Protein AF-A0A409V6E2-F1 (afdb_monomer)

Secondary structure (DSSP, 8-state):
-------GGG--HHHHHHHHHHTT-GGGHHHHHHTT--HHHHTT--TTT--

Structure (mmCIF, N/CA/C/O backbone):
data_AF-A0A409V6E2-F1
#
_entry.id   AF-A0A409V6E2-F1
#
loop_
_atom_site.group_PDB
_atom_site.id
_atom_site.type_symbol
_atom_site.label_atom_id
_atom_site.label_alt_id
_atom_site.label_comp_id
_atom_site.label_asym_id
_atom_site.label_entity_id
_atom_site.label_seq_id
_atom_site.pdbx_PDB_ins_code
_atom_site.Cartn_x
_atom_site.Cartn_y
_atom_site.Cartn_z
_atom_site.occupancy
_atom_site.B_iso_or_equiv
_atom_site.auth_seq_id
_atom_site.auth_comp_id
_atom_site.auth_asym_id
_atom_site.auth_atom_id
_atom_site.pdbx_PDB_model_num
ATOM 1 N N . LEU A 1 1 ? 8.789 15.666 -2.465 1.00 46.12 1 LEU A N 1
ATOM 2 C CA . LEU A 1 1 ? 8.684 14.382 -3.191 1.00 46.12 1 LEU A CA 1
ATOM 3 C C . LEU A 1 1 ? 7.319 14.325 -3.883 1.00 46.12 1 LEU A C 1
ATOM 5 O O . LEU A 1 1 ? 6.407 13.672 -3.407 1.00 46.12 1 LEU A O 1
ATOM 9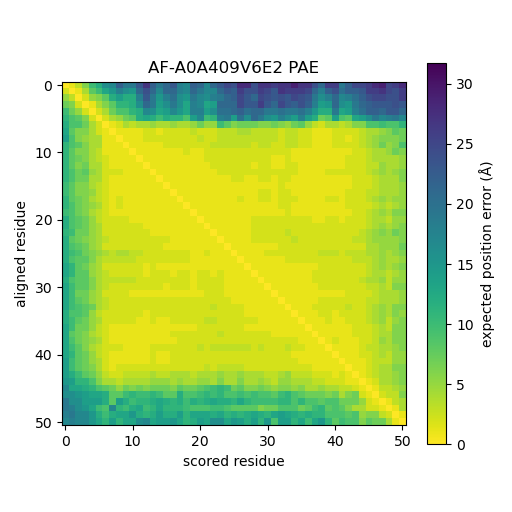 N N . LYS A 1 2 ? 7.129 15.113 -4.948 1.00 43.94 2 LYS A N 1
ATOM 10 C CA . LYS A 1 2 ? 5.909 15.094 -5.770 1.00 43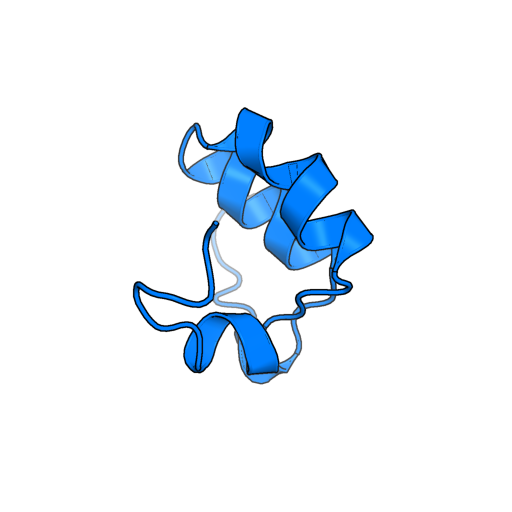.94 2 LYS A CA 1
ATOM 11 C C . LYS A 1 2 ? 6.301 14.539 -7.136 1.00 43.94 2 LYS A C 1
ATOM 13 O O . LYS A 1 2 ? 7.221 15.079 -7.738 1.00 43.94 2 LYS A O 1
ATOM 18 N N . GLY A 1 3 ? 5.604 13.508 -7.611 1.00 49.81 3 GLY A N 1
ATOM 19 C CA . GLY A 1 3 ? 5.596 13.177 -9.040 1.00 49.81 3 GLY A CA 1
ATOM 20 C C . GLY A 1 3 ? 6.381 11.945 -9.482 1.00 49.81 3 GLY A C 1
ATOM 21 O O . GLY A 1 3 ? 7.055 11.995 -10.505 1.00 49.81 3 GLY A O 1
ATOM 22 N N . LYS A 1 4 ? 6.238 10.813 -8.793 1.00 52.16 4 LYS A N 1
ATOM 23 C CA . LYS A 1 4 ? 6.383 9.518 -9.461 1.00 52.16 4 LYS A CA 1
ATOM 24 C C . LYS A 1 4 ? 5.106 8.749 -9.172 1.00 52.16 4 LYS A C 1
ATOM 26 O O . LYS A 1 4 ? 4.909 8.281 -8.058 1.00 52.16 4 LYS A O 1
ATOM 31 N N . THR A 1 5 ? 4.201 8.687 -10.145 1.00 59.41 5 THR A N 1
ATOM 32 C CA . THR A 1 5 ? 3.174 7.641 -10.186 1.00 59.41 5 THR A CA 1
ATOM 33 C C . THR A 1 5 ? 3.921 6.328 -10.404 1.00 59.41 5 THR A C 1
ATOM 35 O O . THR A 1 5 ? 4.006 5.823 -11.523 1.00 59.41 5 THR A O 1
ATOM 38 N N . SER A 1 6 ? 4.612 5.864 -9.362 1.00 66.69 6 SER A N 1
ATOM 39 C CA . SER A 1 6 ? 5.283 4.577 -9.348 1.00 66.69 6 SER A CA 1
ATOM 40 C C . SER A 1 6 ? 4.203 3.548 -9.613 1.00 66.69 6 SER A C 1
ATOM 42 O O . SER A 1 6 ? 3.179 3.551 -8.930 1.00 66.69 6 SER A O 1
ATOM 44 N N . ASN A 1 7 ? 4.397 2.741 -10.649 1.00 89.31 7 ASN A N 1
ATOM 45 C CA . ASN A 1 7 ? 3.461 1.695 -11.012 1.00 89.31 7 ASN A CA 1
ATOM 46 C C . ASN A 1 7 ? 3.171 0.839 -9.766 1.00 89.31 7 ASN A C 1
ATOM 48 O O . ASN A 1 7 ? 4.103 0.260 -9.216 1.00 89.31 7 ASN A O 1
ATOM 52 N N . VAL A 1 8 ? 1.914 0.785 -9.307 1.00 91.69 8 VAL A N 1
ATOM 53 C CA . VAL A 1 8 ? 1.551 0.054 -8.077 1.00 91.69 8 VAL A CA 1
ATOM 54 C C . VAL A 1 8 ? 1.969 -1.411 -8.186 1.00 91.69 8 VAL A C 1
ATOM 56 O O . VAL A 1 8 ? 2.472 -1.969 -7.226 1.00 91.69 8 VAL A O 1
ATOM 59 N N . TYR A 1 9 ? 1.929 -2.003 -9.382 1.00 93.44 9 TYR A N 1
ATOM 60 C CA . TYR A 1 9 ? 2.399 -3.372 -9.623 1.00 93.44 9 TYR A CA 1
ATOM 61 C C . TYR A 1 9 ? 3.882 -3.616 -9.276 1.00 93.44 9 TYR A C 1
ATOM 63 O O . TYR A 1 9 ? 4.298 -4.767 -9.202 1.00 93.44 9 TYR A O 1
ATOM 71 N N . THR A 1 10 ? 4.697 -2.569 -9.095 1.00 94.62 10 THR A N 1
ATOM 72 C CA . THR A 1 10 ? 6.116 -2.689 -8.717 1.00 94.62 10 THR A CA 1
ATOM 73 C C . THR A 1 10 ? 6.396 -2.282 -7.274 1.00 94.62 10 THR A C 1
ATOM 75 O O . THR A 1 10 ? 7.565 -2.204 -6.904 1.00 94.62 10 THR A O 1
ATOM 78 N N . TRP A 1 11 ? 5.372 -1.951 -6.485 1.00 96.00 11 TRP A N 1
ATOM 79 C CA . TRP A 1 11 ? 5.564 -1.537 -5.097 1.00 96.00 11 TRP A CA 1
ATOM 80 C C . TRP A 1 11 ? 6.009 -2.712 -4.240 1.00 96.00 11 TRP A C 1
ATOM 82 O O . TRP A 1 11 ? 5.392 -3.778 -4.265 1.00 96.00 11 TRP A O 1
ATOM 92 N N . THR A 1 12 ? 7.055 -2.493 -3.453 1.00 95.81 12 THR A N 1
ATOM 93 C CA . THR A 1 12 ? 7.449 -3.390 -2.366 1.00 95.81 12 THR A CA 1
ATOM 94 C C . THR A 1 12 ? 6.534 -3.203 -1.150 1.00 95.81 12 THR A C 1
ATOM 96 O O . THR A 1 12 ? 5.682 -2.315 -1.117 1.00 95.81 12 THR A O 1
ATOM 99 N N . THR A 1 13 ? 6.732 -4.016 -0.112 1.00 96.56 13 THR A N 1
ATOM 100 C CA . THR A 1 13 ? 6.086 -3.834 1.199 1.00 96.56 13 THR A CA 1
ATOM 101 C C . THR A 1 13 ? 6.397 -2.465 1.813 1.00 96.56 13 THR A C 1
ATOM 103 O O . THR A 1 13 ? 5.533 -1.849 2.432 1.00 96.56 13 THR A O 1
ATOM 106 N N . ASP A 1 14 ? 7.613 -1.949 1.614 1.00 95.31 14 ASP A N 1
ATOM 107 C CA . ASP A 1 14 ? 8.011 -0.624 2.098 1.00 95.31 14 ASP A CA 1
ATOM 108 C C . ASP A 1 14 ? 7.295 0.501 1.345 1.00 95.31 14 ASP A C 1
ATOM 110 O O . ASP A 1 14 ? 6.837 1.460 1.968 1.00 95.31 14 ASP A O 1
ATOM 114 N N . ASP A 1 15 ? 7.145 0.368 0.022 1.00 96.00 15 ASP A N 1
ATOM 115 C CA . ASP A 1 15 ? 6.390 1.326 -0.791 1.00 96.00 15 ASP A CA 1
ATOM 116 C C . ASP A 1 15 ? 4.913 1.376 -0.360 1.00 96.00 15 ASP A C 1
ATOM 118 O O . ASP A 1 15 ? 4.339 2.461 -0.232 1.00 96.00 15 ASP A O 1
ATOM 122 N N . VAL A 1 16 ? 4.308 0.216 -0.071 1.00 95.81 16 VAL A N 1
ATOM 123 C CA . VAL A 1 16 ? 2.950 0.120 0.494 1.00 95.81 16 VAL A CA 1
ATOM 124 C C . VAL A 1 16 ? 2.878 0.791 1.870 1.00 95.81 16 VAL A C 1
ATOM 126 O O . VAL A 1 16 ? 1.932 1.531 2.141 1.00 95.81 16 VAL A O 1
ATOM 129 N N . GLY A 1 17 ? 3.896 0.615 2.717 1.00 95.44 17 GLY A N 1
ATOM 130 C CA . GLY A 1 17 ? 3.989 1.293 4.011 1.00 95.44 17 GLY A CA 1
ATOM 131 C C . GLY A 1 17 ? 4.020 2.821 3.891 1.00 95.44 17 GLY A C 1
ATOM 132 O O . GLY A 1 17 ? 3.269 3.510 4.580 1.00 95.44 17 GLY A O 1
ATOM 133 N N . LEU A 1 18 ? 4.820 3.360 2.965 1.00 95.12 18 LEU A N 1
ATOM 134 C CA . LEU A 1 18 ? 4.866 4.802 2.685 1.00 95.12 18 LEU A CA 1
ATOM 135 C C . LEU A 1 18 ? 3.535 5.327 2.129 1.00 95.12 18 LEU A C 1
ATOM 137 O O . LEU A 1 18 ? 3.132 6.456 2.423 1.00 95.12 18 LEU A O 1
ATOM 141 N N . TRP A 1 19 ? 2.834 4.519 1.330 1.00 94.69 19 TRP A N 1
ATOM 142 C CA . TRP A 1 19 ? 1.498 4.858 0.850 1.00 94.69 19 TRP A CA 1
ATOM 143 C C . TRP A 1 19 ? 0.483 4.933 1.999 1.00 94.69 19 TRP A C 1
ATOM 145 O O . TRP A 1 19 ? -0.237 5.931 2.087 1.00 94.69 19 TRP A O 1
ATOM 155 N N . LEU A 1 20 ? 0.477 3.964 2.921 1.00 96.06 20 LEU A N 1
ATOM 156 C CA . LEU A 1 20 ? -0.366 3.995 4.123 1.00 96.06 20 LEU A CA 1
ATOM 157 C C . LEU A 1 20 ? -0.093 5.241 4.977 1.00 96.06 20 LEU A C 1
ATOM 159 O O . LEU A 1 20 ? -1.027 5.943 5.365 1.00 96.06 20 LEU A O 1
ATOM 163 N N . GLU A 1 21 ? 1.178 5.581 5.205 1.00 95.38 21 GLU A N 1
ATOM 164 C CA . GLU A 1 21 ? 1.568 6.809 5.912 1.00 95.38 21 GLU A CA 1
ATOM 165 C C . GLU A 1 21 ? 1.028 8.069 5.218 1.00 95.38 21 GLU A C 1
ATOM 167 O O . GLU A 1 21 ? 0.487 8.960 5.875 1.00 95.38 21 GLU A O 1
ATOM 172 N N . SER A 1 22 ? 1.098 8.131 3.882 1.00 94.69 22 SER A N 1
ATOM 173 C CA . SER A 1 22 ? 0.582 9.269 3.106 1.00 94.69 22 SER A CA 1
ATOM 174 C C . SER A 1 22 ? -0.937 9.461 3.223 1.00 94.69 22 SER A C 1
ATOM 176 O O . SER A 1 22 ? -1.432 10.573 3.028 1.00 94.69 22 SER A O 1
ATOM 178 N N . LEU A 1 23 ? -1.665 8.395 3.571 1.00 95.12 23 LEU A N 1
ATOM 179 C CA . LEU A 1 23 ? -3.109 8.392 3.808 1.00 95.12 23 LEU A CA 1
ATOM 180 C C . LEU A 1 23 ? -3.482 8.549 5.288 1.00 95.12 23 LEU A C 1
ATOM 182 O O . LEU A 1 23 ? -4.666 8.545 5.609 1.00 95.12 23 LEU A O 1
ATOM 186 N N . SER A 1 24 ? -2.501 8.725 6.182 1.00 96.62 24 SER A N 1
ATOM 187 C CA . SER A 1 24 ? -2.703 8.709 7.641 1.00 96.62 24 SER A CA 1
ATOM 188 C C . SER A 1 24 ? -3.286 7.384 8.161 1.00 96.62 24 SER A C 1
ATOM 190 O O . SER A 1 24 ? -4.096 7.396 9.078 1.00 96.62 24 SER A O 1
ATOM 192 N N . LEU A 1 25 ? -2.865 6.262 7.567 1.00 96.19 25 LEU A N 1
ATOM 193 C CA . LEU A 1 25 ? -3.244 4.883 7.915 1.00 96.19 25 LEU A CA 1
ATOM 194 C C . LEU A 1 25 ? -2.041 4.087 8.464 1.00 96.19 25 LEU A C 1
ATOM 196 O O . LEU A 1 25 ? -1.894 2.889 8.213 1.00 96.19 25 LEU A O 1
ATOM 200 N N . VAL A 1 26 ? -1.120 4.766 9.154 1.00 95.88 26 VAL A N 1
ATOM 201 C CA . 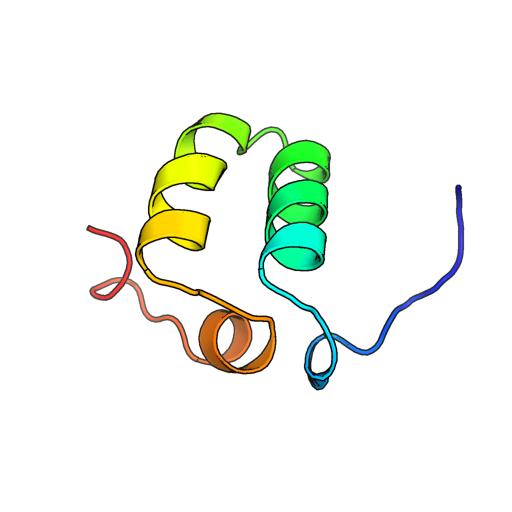VAL A 1 26 ? 0.154 4.189 9.625 1.00 95.88 26 VAL A CA 1
ATOM 202 C C . VAL A 1 26 ? -0.046 3.021 10.597 1.00 95.88 26 VAL A C 1
ATOM 204 O O . VAL A 1 26 ? 0.782 2.118 10.650 1.00 95.88 26 VAL A O 1
ATOM 207 N N . GLU A 1 27 ? -1.164 2.986 11.318 1.00 95.69 27 GLU A N 1
ATOM 208 C CA . GLU A 1 27 ? -1.534 1.909 12.237 1.00 95.69 27 GLU A CA 1
ATOM 209 C C . GLU A 1 27 ? -1.699 0.546 11.546 1.00 95.69 27 GLU A C 1
ATOM 211 O O . GLU A 1 27 ? -1.539 -0.490 12.187 1.00 95.69 27 GLU A O 1
ATOM 216 N N . TYR A 1 28 ? -1.955 0.529 10.235 1.00 95.44 28 TYR A N 1
ATOM 217 C CA . TYR A 1 28 ? -2.067 -0.699 9.446 1.00 95.44 28 TYR A CA 1
ATOM 218 C C . TYR A 1 28 ? -0.724 -1.171 8.874 1.00 95.44 28 TYR A C 1
ATOM 220 O O . TYR A 1 28 ? -0.632 -2.289 8.367 1.00 95.44 28 TYR A O 1
ATOM 228 N N . ARG A 1 29 ? 0.332 -0.351 8.965 1.00 94.19 29 ARG A N 1
ATOM 229 C CA . ARG A 1 29 ? 1.635 -0.608 8.334 1.00 94.19 29 ARG A CA 1
ATOM 230 C C . ARG A 1 29 ? 2.248 -1.930 8.786 1.00 94.19 29 ARG A C 1
ATOM 232 O O . ARG A 1 29 ? 2.668 -2.717 7.943 1.00 94.19 29 ARG A O 1
ATOM 239 N N . ASP A 1 30 ? 2.261 -2.194 10.090 1.00 94.69 30 ASP A N 1
ATOM 240 C CA . ASP A 1 30 ? 2.861 -3.416 10.638 1.00 94.69 30 ASP A CA 1
ATOM 241 C C . ASP A 1 30 ? 2.089 -4.670 10.218 1.00 94.69 30 ASP A C 1
ATOM 243 O O . ASP A 1 30 ? 2.703 -5.691 9.913 1.00 94.69 30 ASP A O 1
ATOM 247 N N . SER A 1 31 ? 0.756 -4.582 10.124 1.00 94.81 31 SER A N 1
ATOM 248 C CA . SER A 1 31 ? -0.067 -5.686 9.618 1.00 94.81 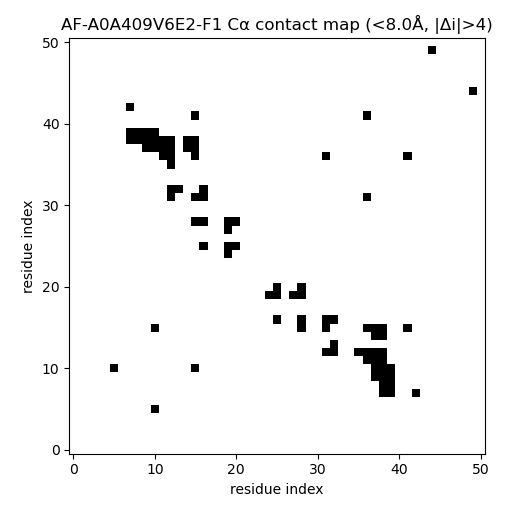31 SER A CA 1
ATOM 249 C C . SER A 1 31 ? 0.229 -5.958 8.143 1.00 94.81 31 SER A C 1
ATOM 251 O O . SER A 1 31 ? 0.494 -7.098 7.768 1.00 94.81 31 SER A O 1
ATOM 253 N N . PHE A 1 32 ? 0.279 -4.921 7.304 1.00 95.31 32 PHE A N 1
ATOM 254 C CA . PHE A 1 32 ? 0.566 -5.079 5.875 1.00 95.31 32 PHE A CA 1
ATOM 255 C C . PHE A 1 32 ? 1.981 -5.616 5.626 1.00 95.31 32 PHE A C 1
ATOM 257 O O . PHE A 1 32 ? 2.165 -6.478 4.770 1.00 95.31 32 PHE A O 1
ATOM 264 N N . ILE A 1 33 ? 2.977 -5.166 6.397 1.00 92.62 33 ILE A N 1
ATOM 265 C CA . ILE A 1 33 ? 4.350 -5.685 6.311 1.00 92.62 33 ILE A CA 1
ATOM 266 C C . ILE A 1 33 ? 4.421 -7.132 6.804 1.00 92.62 33 ILE A C 1
ATOM 268 O O . ILE A 1 33 ? 5.056 -7.957 6.152 1.00 92.62 33 ILE A O 1
ATOM 272 N N . GLY A 1 34 ? 3.760 -7.455 7.920 1.00 94.75 34 GLY A N 1
ATOM 273 C CA . GLY A 1 34 ? 3.733 -8.808 8.481 1.00 94.75 34 GLY A CA 1
ATOM 274 C C . GLY A 1 34 ? 3.089 -9.842 7.555 1.00 94.75 34 GLY A C 1
ATOM 275 O O . GLY A 1 34 ? 3.511 -10.994 7.548 1.00 94.75 34 GLY A O 1
ATOM 276 N N . HIS A 1 35 ? 2.123 -9.419 6.737 1.00 95.19 35 HIS A N 1
ATOM 277 C CA . HIS A 1 35 ? 1.483 -10.245 5.708 1.00 95.19 35 HIS A CA 1
ATOM 278 C C . HIS A 1 35 ? 2.163 -10.150 4.331 1.00 95.19 35 HIS A C 1
ATOM 280 O O . HIS A 1 35 ? 1.634 -10.668 3.352 1.00 95.19 35 HIS A O 1
ATOM 286 N N . GLU A 1 36 ? 3.319 -9.485 4.239 1.00 95.50 36 GLU A N 1
ATOM 287 C CA . GLU A 1 36 ? 4.059 -9.260 2.993 1.00 95.50 36 GLU A CA 1
ATOM 288 C C . GLU A 1 36 ? 3.212 -8.652 1.855 1.00 95.50 36 GLU A C 1
ATOM 290 O O . GLU A 1 36 ? 3.434 -8.948 0.679 1.00 95.50 36 GLU A O 1
ATOM 295 N N . ILE A 1 37 ? 2.262 -7.768 2.180 1.00 96.06 37 ILE A N 1
ATOM 296 C CA . ILE A 1 37 ? 1.401 -7.123 1.184 1.00 96.06 37 ILE A CA 1
ATOM 297 C C . ILE A 1 37 ? 2.234 -6.164 0.330 1.00 96.06 37 ILE A C 1
ATOM 299 O O . ILE A 1 37 ? 2.684 -5.111 0.792 1.00 96.06 37 ILE A O 1
ATOM 303 N N . ARG A 1 38 ? 2.428 -6.526 -0.939 1.00 95.88 38 ARG A N 1
ATOM 304 C CA . ARG A 1 38 ? 3.064 -5.693 -1.968 1.00 95.88 38 ARG A CA 1
ATOM 305 C C . ARG A 1 38 ? 1.981 -5.089 -2.854 1.00 95.88 38 ARG A C 1
ATOM 307 O O . ARG A 1 38 ? 0.787 -5.310 -2.658 1.00 95.88 38 ARG A O 1
ATOM 314 N N . GLY A 1 39 ? 2.374 -4.276 -3.827 1.00 94.81 39 GLY A N 1
ATOM 315 C CA . GLY A 1 39 ? 1.387 -3.564 -4.634 1.00 94.81 39 GLY A CA 1
ATOM 316 C C . GLY A 1 39 ? 0.496 -4.460 -5.502 1.00 94.81 39 GLY A C 1
ATOM 317 O O . GLY A 1 39 ? -0.644 -4.095 -5.768 1.00 94.81 39 GLY A O 1
ATOM 318 N N . THR A 1 40 ? 0.967 -5.640 -5.911 1.00 94.44 40 THR A N 1
ATOM 319 C CA . THR A 1 40 ? 0.146 -6.641 -6.611 1.00 94.44 40 THR A CA 1
ATOM 320 C C . THR A 1 40 ? -1.002 -7.157 -5.745 1.00 94.44 40 THR A C 1
ATOM 322 O O . THR A 1 40 ? -2.136 -7.200 -6.207 1.00 94.44 40 THR A O 1
ATOM 325 N N . GLU A 1 41 ? -0.717 -7.478 -4.487 1.00 95.00 41 GLU A N 1
ATOM 326 C CA . GLU A 1 41 ? -1.658 -7.981 -3.488 1.00 95.00 41 GLU A CA 1
ATOM 327 C C . GLU A 1 41 ? -2.601 -6.86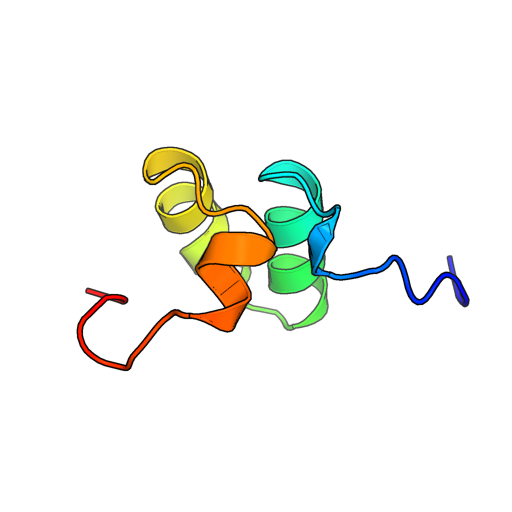2 -3.043 1.00 95.00 41 GLU A C 1
ATOM 329 O O . GLU A 1 41 ? -3.810 -7.069 -2.968 1.00 95.00 41 GLU A O 1
ATOM 334 N N . LEU A 1 42 ? -2.069 -5.648 -2.848 1.00 94.25 42 LEU A N 1
ATOM 335 C CA . LEU A 1 42 ? -2.839 -4.445 -2.518 1.00 94.25 42 LEU A CA 1
ATOM 336 C C . LEU A 1 42 ? -3.964 -4.181 -3.533 1.00 94.25 42 LEU A C 1
ATOM 338 O O . LEU A 1 42 ? -5.055 -3.768 -3.149 1.00 94.25 42 LEU A O 1
ATOM 342 N N . LEU A 1 43 ? -3.709 -4.418 -4.825 1.00 92.06 43 LEU A N 1
ATOM 343 C CA . LEU A 1 43 ? -4.698 -4.238 -5.894 1.00 92.06 43 LEU A CA 1
ATOM 344 C C . LEU A 1 43 ? -5.796 -5.311 -5.903 1.00 92.06 43 LEU A C 1
ATOM 346 O O . LEU A 1 43 ? -6.824 -5.107 -6.550 1.00 92.06 43 LEU A O 1
ATOM 350 N N . THR A 1 44 ? -5.582 -6.438 -5.224 1.00 90.06 44 THR A N 1
ATOM 351 C CA . THR A 1 44 ? -6.529 -7.558 -5.153 1.00 90.06 44 THR A CA 1
ATOM 352 C C . THR A 1 44 ? 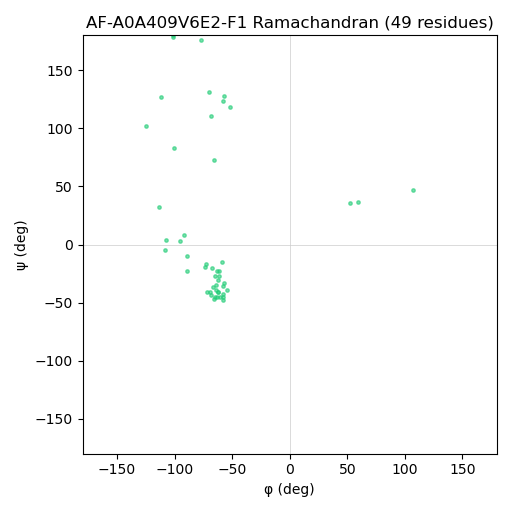-7.212 -7.705 -3.796 1.00 90.06 44 THR A C 1
ATOM 354 O O . THR A 1 44 ? -8.090 -8.555 -3.694 1.00 90.06 44 THR A O 1
ATOM 357 N N . LEU A 1 45 ? -6.845 -6.897 -2.790 1.00 87.94 45 LEU A N 1
ATOM 358 C CA . LEU A 1 45 ? -7.456 -6.938 -1.458 1.00 87.94 45 LEU A CA 1
ATOM 359 C C . LEU A 1 45 ? -8.966 -6.716 -1.534 1.00 87.94 45 LEU A C 1
ATOM 361 O O . LEU A 1 45 ? -9.438 -5.708 -2.075 1.00 87.94 45 LEU A O 1
ATOM 365 N N . ASP A 1 46 ? -9.717 -7.621 -0.920 1.00 82.88 46 ASP A N 1
ATOM 366 C CA . ASP A 1 46 ? -11.131 -7.428 -0.650 1.00 82.88 46 ASP A CA 1
ATOM 367 C C . ASP A 1 46 ? -11.390 -7.034 0.819 1.00 82.88 46 ASP A C 1
ATOM 369 O O . ASP A 1 46 ? -10.482 -6.845 1.628 1.00 82.88 46 ASP A O 1
ATOM 373 N N . LYS A 1 47 ? -12.665 -6.829 1.174 1.00 73.25 47 LYS A N 1
ATOM 374 C CA . LYS A 1 47 ? -13.051 -6.417 2.535 1.00 73.25 47 LYS A CA 1
ATOM 375 C C . LYS A 1 47 ? -12.798 -7.490 3.604 1.00 73.25 47 LYS A C 1
ATOM 377 O O . LYS A 1 47 ? -12.825 -7.147 4.780 1.00 73.25 47 LYS A O 1
ATOM 382 N N . GLY A 1 48 ? -12.667 -8.755 3.216 1.00 71.81 48 GLY A N 1
ATOM 383 C CA . GLY A 1 48 ? -12.419 -9.897 4.092 1.00 71.81 48 GLY A CA 1
ATOM 384 C C . GLY A 1 48 ? -10.935 -10.173 4.332 1.00 71.81 48 GLY A C 1
ATOM 385 O O . GLY A 1 48 ? -10.606 -10.745 5.364 1.00 71.81 48 GLY A O 1
ATOM 386 N N . ASP A 1 49 ? -10.053 -9.723 3.439 1.00 74.06 49 ASP A N 1
ATOM 387 C CA . ASP A 1 49 ? -8.597 -9.874 3.588 1.00 74.06 49 ASP A CA 1
ATOM 388 C C . ASP A 1 49 ? -7.992 -8.938 4.650 1.00 74.06 49 ASP A C 1
ATOM 390 O O . ASP A 1 49 ? -6.887 -9.162 5.142 1.00 74.06 49 ASP A O 1
ATOM 394 N N . ILE A 1 50 ? -8.711 -7.869 4.998 1.00 66.25 50 ILE A N 1
ATOM 395 C CA . ILE A 1 50 ? -8.288 -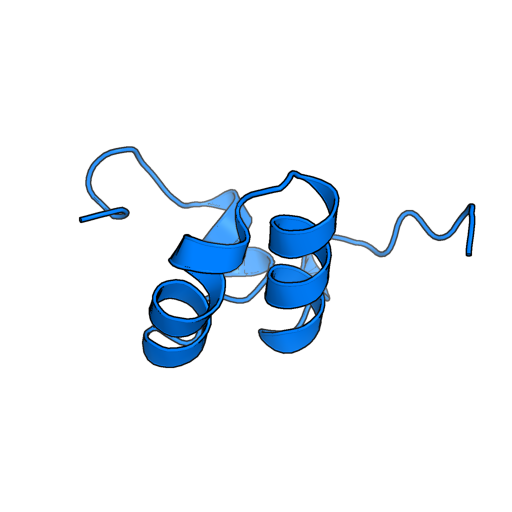6.862 5.973 1.00 66.25 50 ILE A CA 1
ATOM 396 C C . ILE A 1 50 ? -8.990 -7.164 7.301 1.00 66.25 50 ILE A C 1
ATOM 398 O O . ILE A 1 50 ? -10.039 -6.585 7.598 1.00 66.25 50 ILE A O 1
ATOM 402 N N . GLN A 1 51 ? -8.434 -8.092 8.082 1.00 59.38 51 GLN A N 1
ATOM 403 C CA . GLN A 1 51 ? -8.960 -8.471 9.397 1.00 59.38 51 GLN A CA 1
ATOM 4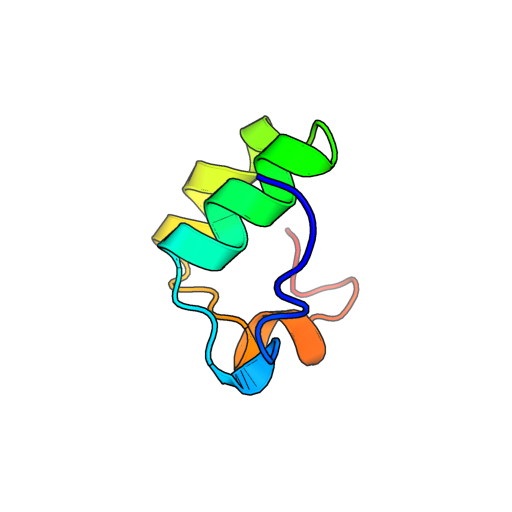04 C C . GLN A 1 51 ? -7.938 -8.274 10.517 1.00 59.38 51 GLN A C 1
ATOM 406 O O . GLN A 1 51 ? -6.747 -8.593 10.308 1.00 59.38 51 GLN A O 1
#

InterPro domains:
  IPR001660 Sterile 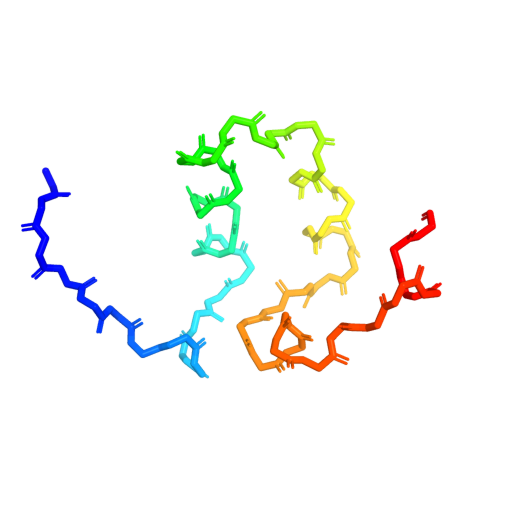alpha motif domain [PF07647] (10-47)
  IPR001660 Sterile alpha motif domain [PS50105] (11-51)
  IPR013761 Sterile alpha motif/pointed domain superfamily [G3DSA:1.10.150.50] (3-51)
  IPR013761 Sterile alpha motif/pointed domain superfamily [SSF47769] (6-50)

pLDDT: mean 86.94, std 15.0, range [43.94, 96.62]

Radius of gyration: 10.74 Å; Cα contacts (8 Å, |Δi|>4): 44; chains: 1; bounding box: 22×25×23 Å

Foldseek 3Di:
DDDDPPPQVPFWLVNVCVVCVVVVNNVCSVVSVVVRPGSVNVVVDDPVNRD

Sequence (51 aa):
LKGKTSNVYTWTTDDVGLWLESLSLVEYRDSFIGHEIRGTELLTLDKGDIQ

Organism: Mytilus galloprovincialis (NCBI:txid29158)

Mean predicted aligned error: 5.25 Å

Nearest PDB structures (foldseek):
  2f3n-assembly1_A  TM=9.736E-01  e=7.534E-04  Rattus norvegicus
  8b10-assembly1_E  TM=9.981E-01  e=1.718E-03  Homo sapiens
  8b10-assembly1_F  TM=1.009E+00  e=2.977E-03  Homo sapiens
  8atj-assembly1_AAA  TM=9.776E-01  e=2.595E-03  Homo sapiens
  5j8y-assembly1_C  TM=9.879E-01  e=2.682E-02  Drosophila melanogaster

Solvent-accessible surface area (backbone atoms only — not comparable to full-atom values): 3135 Å² total; per-residue (Å²): 144,84,86,74,89,66,60,51,77,72,32,44,39,66,52,44,35,54,50,32,47,76,70,75,41,53,87,50,32,64,58,40,47,74,70,62,37,23,26,59,50,61,76,66,61,54,83,77,74,69,120